Protein AF-A0A2V9JME2-F1 (afdb_monomer_lite)

Radius of gyration: 39.89 Å; chains: 1; bounding box: 115×56×78 Å

Structure (mmCIF, N/CA/C/O backbone):
data_AF-A0A2V9JME2-F1
#
_entry.id   AF-A0A2V9JME2-F1
#
loop_
_atom_site.group_PDB
_atom_site.id
_atom_site.type_symbol
_atom_site.label_atom_id
_atom_site.label_alt_id
_atom_site.label_comp_id
_atom_site.label_asym_id
_atom_site.label_entity_id
_atom_site.label_seq_id
_atom_site.pdbx_PDB_ins_code
_atom_site.Cartn_x
_atom_site.Cartn_y
_atom_site.Cartn_z
_atom_sit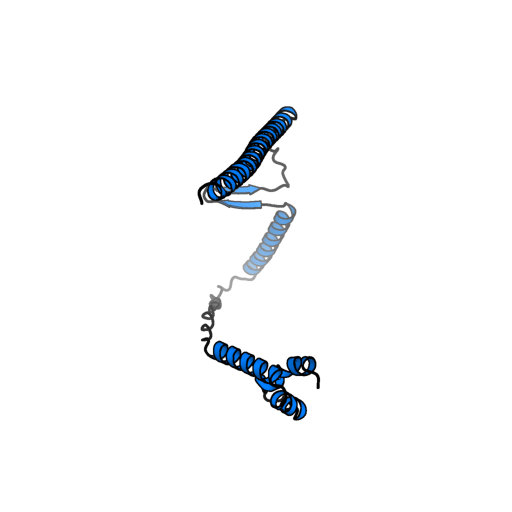e.occupancy
_atom_site.B_iso_or_equiv
_atom_site.auth_seq_id
_atom_site.auth_comp_id
_atom_site.auth_asym_id
_atom_site.auth_atom_id
_atom_site.pdbx_PDB_model_num
ATOM 1 N N . MET A 1 1 ? -13.280 4.170 38.010 1.00 71.06 1 MET A N 1
ATOM 2 C CA . MET A 1 1 ? -12.659 4.242 36.671 1.00 71.06 1 MET A CA 1
ATOM 3 C C . MET A 1 1 ? -13.699 4.728 35.685 1.00 71.06 1 MET A C 1
ATOM 5 O O . MET A 1 1 ? -14.874 4.410 35.868 1.00 71.06 1 MET A O 1
ATOM 9 N N . ARG A 1 2 ? -13.287 5.538 34.710 1.00 85.00 2 ARG A N 1
ATOM 10 C CA . ARG A 1 2 ? -14.158 5.993 33.615 1.00 85.00 2 ARG A CA 1
ATOM 11 C C . ARG A 1 2 ? -14.180 4.938 32.505 1.00 85.00 2 ARG A C 1
ATOM 13 O O . ARG A 1 2 ? -13.218 4.189 32.383 1.00 85.00 2 ARG A O 1
ATOM 20 N N . CYS A 1 3 ? -15.250 4.883 31.711 1.00 87.38 3 CYS A N 1
ATOM 21 C CA . CYS A 1 3 ? -15.369 3.908 30.619 1.00 87.38 3 CYS A CA 1
ATOM 22 C C . CYS A 1 3 ? -14.215 4.033 29.607 1.00 87.38 3 CYS A C 1
ATOM 24 O O . CYS A 1 3 ? -13.656 3.017 29.207 1.00 87.38 3 CYS A O 1
ATOM 26 N N . ASP A 1 4 ? -13.791 5.259 29.289 1.00 87.00 4 ASP A N 1
ATOM 27 C CA . ASP A 1 4 ? -12.706 5.519 28.329 1.00 87.00 4 ASP A CA 1
ATOM 28 C C . ASP A 1 4 ? -11.371 4.887 28.776 1.00 87.00 4 ASP A C 1
ATOM 30 O O . ASP A 1 4 ? -10.685 4.224 28.005 1.00 87.00 4 ASP A O 1
ATOM 34 N N . GLU A 1 5 ? -11.041 4.999 30.068 1.00 86.62 5 GLU A N 1
ATOM 35 C CA . GLU A 1 5 ? -9.818 4.423 30.658 1.00 86.62 5 GLU A CA 1
ATOM 36 C C . GLU A 1 5 ? -9.839 2.887 30.677 1.00 86.62 5 GLU A C 1
ATOM 38 O O . GLU A 1 5 ? -8.797 2.234 30.723 1.00 86.62 5 GLU A O 1
ATOM 43 N N . ILE A 1 6 ? -11.033 2.296 30.701 1.00 86.94 6 ILE A N 1
ATOM 44 C CA . ILE A 1 6 ? -11.232 0.845 30.728 1.00 86.94 6 ILE A CA 1
ATOM 45 C C . ILE A 1 6 ? -11.071 0.262 29.323 1.00 86.94 6 ILE A C 1
ATOM 47 O O . ILE A 1 6 ? -10.446 -0.790 29.175 1.00 86.94 6 ILE A O 1
ATOM 51 N N . GLN A 1 7 ? -11.583 0.955 28.302 1.00 85.38 7 GLN A N 1
ATOM 52 C CA . GLN A 1 7 ? -11.483 0.538 26.902 1.00 85.38 7 GLN A CA 1
ATOM 53 C C . GLN A 1 7 ? -10.025 0.411 26.444 1.00 85.38 7 GLN A C 1
ATOM 55 O O . GLN A 1 7 ? -9.664 -0.585 25.817 1.00 85.38 7 GLN A O 1
ATOM 60 N N . GLU A 1 8 ? -9.158 1.348 26.843 1.00 86.31 8 GLU A N 1
ATOM 61 C CA . GLU A 1 8 ? -7.714 1.287 26.559 1.00 86.31 8 GLU A CA 1
ATOM 62 C C . GLU A 1 8 ? -7.039 0.040 27.161 1.00 86.31 8 GLU A C 1
ATOM 64 O O . GLU A 1 8 ? -6.022 -0.438 26.656 1.00 86.31 8 GLU A O 1
ATOM 69 N N . ARG A 1 9 ? -7.625 -0.530 28.220 1.00 87.25 9 ARG A N 1
ATOM 70 C CA . ARG A 1 9 ? -7.081 -1.669 28.972 1.00 87.25 9 ARG A CA 1
ATOM 71 C C . ARG A 1 9 ? -7.757 -3.004 28.659 1.00 87.25 9 ARG A C 1
ATOM 73 O O . ARG A 1 9 ? -7.397 -4.021 29.254 1.00 87.25 9 ARG A O 1
ATOM 80 N N . PHE A 1 10 ? -8.681 -3.065 27.696 1.00 89.38 10 PHE A N 1
ATOM 81 C CA . PHE A 1 10 ? -9.298 -4.332 27.270 1.00 89.38 10 PHE A CA 1
ATOM 82 C C . PHE A 1 10 ? -8.291 -5.351 26.736 1.00 89.38 10 PHE A C 1
ATOM 84 O O . PHE A 1 10 ? -8.510 -6.555 26.873 1.00 89.38 10 PHE A O 1
ATOM 91 N N . VAL A 1 11 ? -7.161 -4.894 26.193 1.00 87.00 11 VAL A N 1
ATOM 92 C CA . VAL A 1 11 ? -6.074 -5.763 25.723 1.00 87.00 11 VAL A CA 1
ATOM 93 C C . VAL A 1 11 ? -5.554 -6.668 26.848 1.00 87.00 11 VAL A C 1
ATOM 95 O O . VAL A 1 11 ? -5.325 -7.853 26.604 1.00 87.00 11 VAL A O 1
ATOM 98 N N . GLU A 1 12 ? -5.469 -6.163 28.087 1.00 86.56 12 GLU A N 1
ATOM 99 C CA . GLU A 1 12 ? -5.039 -6.943 29.260 1.00 86.56 12 GLU A CA 1
ATOM 100 C C . GLU A 1 12 ? -6.009 -8.096 29.567 1.00 86.56 12 GLU A C 1
ATOM 102 O O . GLU A 1 12 ? -5.585 -9.204 29.896 1.00 86.56 12 GLU A O 1
ATOM 107 N N . LEU A 1 13 ? -7.318 -7.851 29.427 1.00 84.56 13 LEU A N 1
ATOM 108 C CA . LEU A 1 13 ? -8.362 -8.863 29.623 1.00 84.56 13 LEU A CA 1
ATOM 109 C C . LEU A 1 13 ? -8.459 -9.849 28.454 1.00 84.56 13 LEU A C 1
ATOM 111 O O . LEU A 1 13 ? -8.848 -10.999 28.659 1.00 84.56 13 LEU A O 1
ATOM 115 N N . LEU A 1 14 ? -8.149 -9.408 27.233 1.00 86.38 14 LEU A N 1
ATOM 116 C CA . LEU A 1 14 ? -8.230 -10.237 26.035 1.00 86.38 14 LEU A CA 1
ATOM 117 C C . LEU A 1 14 ? -7.022 -11.167 25.927 1.00 86.38 14 LEU A C 1
ATOM 119 O O . LEU A 1 14 ? -7.199 -12.380 25.837 1.00 86.38 14 LEU A O 1
ATOM 123 N N . TYR A 1 15 ? -5.801 -10.642 25.912 1.00 82.06 15 TYR A N 1
ATOM 124 C CA . TYR A 1 15 ? -4.635 -11.418 25.482 1.00 82.06 15 TYR A CA 1
ATOM 125 C C . TYR A 1 15 ? -3.905 -12.153 26.604 1.00 82.06 15 TYR A C 1
ATOM 127 O O . TYR A 1 15 ? -3.203 -13.108 26.287 1.00 82.06 15 TYR A O 1
ATOM 135 N N . ASN A 1 16 ? -4.120 -11.771 27.873 1.00 69.94 16 ASN A N 1
ATOM 136 C CA . ASN A 1 16 ? -3.518 -12.371 29.074 1.00 69.94 16 ASN A CA 1
ATOM 137 C C . ASN A 1 16 ? -2.107 -12.932 28.816 1.00 69.94 16 ASN A C 1
ATOM 139 O O . ASN A 1 16 ? -1.853 -14.134 28.954 1.00 69.94 16 ASN A O 1
ATOM 143 N N . GLU A 1 17 ? -1.228 -12.059 28.322 1.00 60.28 17 GLU A N 1
ATOM 144 C CA . GLU A 1 17 ? 0.099 -12.441 27.857 1.00 60.28 17 GLU A CA 1
ATOM 145 C C . GLU A 1 17 ? 0.892 -13.088 28.994 1.00 60.28 17 GLU A C 1
ATOM 147 O O . GLU A 1 17 ? 0.921 -12.605 30.129 1.00 60.28 17 GLU A O 1
ATOM 152 N N . THR A 1 18 ? 1.548 -14.210 28.696 1.00 53.47 18 THR A N 1
ATOM 153 C CA . THR A 1 18 ? 2.357 -14.922 29.686 1.00 53.47 18 THR A CA 1
ATOM 154 C C . THR A 1 18 ? 3.573 -14.066 30.044 1.00 53.47 18 THR A C 1
ATOM 156 O O . THR A 1 18 ? 4.505 -13.959 29.254 1.00 53.47 18 THR A O 1
ATOM 159 N N . GLY A 1 19 ? 3.558 -13.446 31.227 1.00 58.28 19 GLY A N 1
ATOM 160 C CA . GLY A 1 19 ? 4.616 -12.538 31.695 1.00 58.28 19 GLY A CA 1
ATOM 161 C C . GLY A 1 19 ? 4.135 -11.129 32.057 1.00 58.28 19 GLY A C 1
ATOM 162 O O . GLY A 1 19 ? 4.885 -10.384 32.684 1.00 58.28 19 GLY A O 1
ATOM 163 N N . THR A 1 20 ? 2.885 -10.789 31.741 1.00 63.09 20 THR A N 1
ATOM 164 C CA . THR A 1 20 ? 2.255 -9.519 32.124 1.00 63.09 20 THR A CA 1
ATOM 165 C C . THR A 1 20 ? 1.406 -9.736 33.384 1.00 63.09 20 THR A C 1
ATOM 167 O O . THR A 1 20 ? 0.785 -10.796 33.522 1.00 63.09 20 THR A O 1
ATOM 170 N N . PRO A 1 21 ? 1.381 -8.797 34.352 1.00 66.56 21 PRO A N 1
ATOM 171 C CA . PRO A 1 21 ? 0.503 -8.927 35.509 1.00 66.56 21 PRO A CA 1
ATOM 172 C C . PRO A 1 21 ? -0.960 -9.069 35.055 1.00 66.56 21 PRO A C 1
ATOM 174 O O . PRO A 1 21 ? -1.381 -8.373 34.129 1.00 66.56 21 PRO A O 1
ATOM 177 N N . PRO A 1 22 ? -1.741 -9.965 35.689 1.00 69.31 22 PRO A N 1
ATOM 178 C CA . PRO A 1 22 ? -3.131 -10.180 35.315 1.00 69.31 22 PRO A CA 1
ATOM 179 C C . PRO A 1 22 ? -3.935 -8.889 35.477 1.00 69.31 22 PRO A C 1
ATOM 181 O O . PRO A 1 22 ? -3.646 -8.078 36.362 1.00 69.31 22 PRO A O 1
ATOM 184 N N . ALA A 1 23 ? -4.985 -8.744 34.664 1.00 78.69 23 ALA A N 1
ATOM 185 C CA . ALA A 1 23 ? -5.896 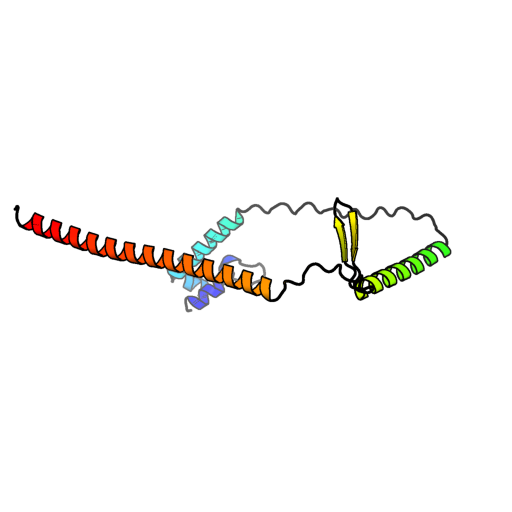-7.605 34.708 1.00 78.69 23 ALA A CA 1
ATOM 186 C C . ALA A 1 23 ? -6.283 -7.233 36.151 1.00 78.69 23 ALA A C 1
ATOM 188 O O . ALA A 1 23 ? -6.682 -8.095 36.959 1.00 78.69 23 ALA A O 1
ATOM 189 N N . SER A 1 24 ? -6.170 -5.938 36.470 1.00 82.31 24 SER A N 1
ATOM 190 C CA . SER A 1 24 ? -6.410 -5.430 37.822 1.00 82.31 24 SER A CA 1
ATOM 191 C C . SER A 1 24 ? -7.811 -5.809 38.316 1.00 82.31 24 SER A C 1
ATOM 193 O O . SER A 1 24 ? -8.763 -5.946 37.543 1.00 82.31 24 SER A O 1
ATOM 195 N N . ALA A 1 25 ? -7.953 -6.015 39.628 1.00 84.50 25 ALA A N 1
ATOM 196 C CA . ALA A 1 25 ? -9.250 -6.349 40.221 1.00 84.50 25 ALA A CA 1
ATOM 197 C C . ALA A 1 25 ? -10.292 -5.240 39.982 1.00 84.50 25 ALA A C 1
ATOM 199 O O . ALA A 1 25 ? -11.466 -5.533 39.776 1.00 84.50 25 ALA A O 1
ATOM 200 N N . GLU A 1 26 ? -9.847 -3.983 39.937 1.00 85.88 26 GLU A N 1
ATOM 201 C CA . GLU A 1 26 ? -10.678 -2.812 39.641 1.00 85.88 26 GLU A CA 1
ATOM 202 C C . GLU A 1 26 ? -11.241 -2.831 38.213 1.00 85.88 26 GLU A C 1
ATOM 204 O O . GLU A 1 26 ? -12.420 -2.540 38.014 1.00 85.88 26 GLU A O 1
ATOM 209 N N . LEU A 1 27 ? -10.426 -3.232 37.230 1.00 87.25 27 LEU A N 1
ATOM 210 C CA . LEU A 1 27 ? -10.836 -3.373 35.831 1.00 87.25 27 LEU A CA 1
ATOM 211 C C . LEU A 1 27 ? -11.928 -4.444 35.689 1.00 87.25 27 LEU A C 1
ATOM 213 O O . LEU A 1 27 ? -12.960 -4.203 35.062 1.00 87.25 27 LEU A O 1
ATOM 217 N N . ARG A 1 28 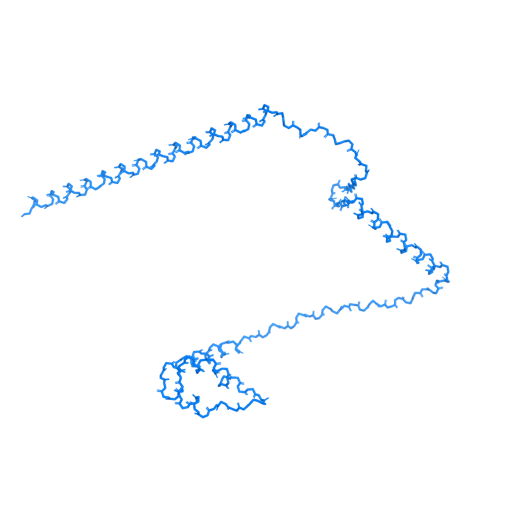? -11.745 -5.599 36.342 1.00 87.38 28 ARG A N 1
ATOM 218 C CA . ARG A 1 28 ? -12.759 -6.668 36.385 1.00 87.38 28 ARG A CA 1
ATOM 219 C C . ARG A 1 28 ? -14.052 -6.206 37.055 1.00 87.38 28 ARG A C 1
ATOM 221 O O . ARG A 1 28 ? -15.118 -6.351 36.469 1.00 87.38 28 ARG A O 1
ATOM 228 N N . ALA A 1 29 ? -13.954 -5.556 38.215 1.00 89.00 29 ALA A N 1
ATOM 229 C CA . ALA A 1 29 ? -15.118 -5.035 38.927 1.00 89.00 29 ALA A CA 1
ATOM 230 C C . ALA A 1 29 ? -15.914 -4.004 38.100 1.00 89.00 29 ALA A C 1
ATOM 232 O O . ALA A 1 29 ? -17.144 -3.952 38.179 1.00 89.00 29 ALA A O 1
ATOM 233 N N . HIS A 1 30 ? -15.238 -3.190 37.281 1.00 91.00 30 HIS A N 1
ATOM 234 C CA . HIS A 1 30 ? -15.916 -2.248 36.394 1.00 91.00 30 HIS A CA 1
ATOM 235 C C . HIS A 1 30 ? -16.664 -2.954 35.257 1.00 91.00 30 HIS A C 1
ATOM 237 O O . HIS A 1 30 ? -17.835 -2.668 35.036 1.00 91.00 30 HIS A O 1
ATOM 243 N N . VAL A 1 31 ? -16.031 -3.900 34.560 1.00 91.56 31 VAL A N 1
ATOM 244 C CA . VAL A 1 31 ? -16.692 -4.682 33.496 1.00 91.56 31 VAL A CA 1
ATOM 245 C C . VAL A 1 31 ? -17.876 -5.490 34.049 1.00 91.56 31 VAL A C 1
ATOM 247 O O . VAL A 1 31 ? -18.919 -5.611 33.402 1.00 91.56 31 VAL A O 1
ATOM 250 N N . ASP A 1 32 ? -17.761 -5.984 35.281 1.00 90.25 32 ASP A N 1
ATOM 251 C CA . ASP A 1 32 ? -18.837 -6.710 35.953 1.00 90.25 32 ASP A CA 1
ATOM 252 C C . ASP A 1 32 ? -20.003 -5.798 36.365 1.00 90.25 32 ASP A C 1
ATOM 254 O O . ASP A 1 32 ? -21.140 -6.263 36.425 1.00 90.25 32 ASP A O 1
ATOM 258 N N . SER A 1 33 ? -19.774 -4.500 36.586 1.00 92.19 33 SER A N 1
ATOM 259 C CA . SER A 1 33 ? -20.819 -3.533 36.970 1.00 92.19 33 SER A CA 1
ATOM 260 C C . SER A 1 33 ? -21.370 -2.692 35.810 1.00 92.19 33 SER A C 1
ATOM 262 O O . SER A 1 33 ? -22.517 -2.251 35.880 1.00 92.19 33 SER A O 1
ATOM 264 N N . CYS A 1 34 ? -20.610 -2.497 34.729 1.00 94.38 34 CYS A N 1
ATOM 265 C CA . CYS A 1 34 ? -20.983 -1.662 33.588 1.00 94.38 34 CYS A CA 1
ATOM 266 C C . CYS A 1 34 ? -21.468 -2.512 32.394 1.00 94.38 34 CYS A C 1
ATOM 268 O O . CYS A 1 34 ? -20.665 -3.212 31.770 1.00 94.38 34 CYS A O 1
ATOM 270 N N . PRO A 1 35 ? -22.759 -2.443 32.010 1.00 92.69 35 PRO A N 1
ATOM 271 C CA . PRO A 1 35 ? -23.289 -3.247 30.907 1.00 92.69 35 PRO A CA 1
ATOM 272 C C . PRO A 1 35 ? -22.717 -2.850 29.538 1.00 92.69 35 PRO A C 1
ATOM 274 O O . PRO A 1 35 ? -22.567 -3.719 28.685 1.00 92.69 35 PRO A O 1
ATOM 277 N N . ALA A 1 36 ? -22.365 -1.574 29.335 1.00 91.94 36 ALA A N 1
ATOM 278 C CA . ALA A 1 36 ? -21.778 -1.095 28.082 1.00 91.94 36 ALA A CA 1
ATOM 279 C C . ALA A 1 36 ? -20.381 -1.693 27.851 1.00 91.94 36 ALA A C 1
ATOM 281 O O . ALA A 1 36 ? -20.156 -2.359 26.845 1.00 91.94 36 ALA A O 1
ATOM 282 N N . CYS A 1 37 ? -19.481 -1.571 28.834 1.00 93.12 37 CYS A N 1
ATOM 283 C CA . CYS A 1 37 ? -18.137 -2.148 28.743 1.00 93.12 37 CYS A CA 1
ATOM 284 C C . CYS A 1 37 ? -18.164 -3.680 28.634 1.00 93.12 37 CYS A C 1
ATOM 286 O O . CYS A 1 37 ? -17.303 -4.271 27.989 1.00 93.12 37 CYS A O 1
ATOM 288 N N . ARG A 1 38 ? -19.160 -4.339 29.242 1.00 93.12 38 ARG A N 1
ATOM 289 C CA . ARG A 1 38 ? -19.353 -5.786 29.088 1.00 93.12 38 ARG A CA 1
ATOM 290 C C . ARG A 1 38 ? -19.743 -6.167 27.661 1.00 93.12 38 ARG A C 1
ATOM 292 O O . ARG A 1 38 ? -19.217 -7.148 27.145 1.00 93.12 38 ARG A O 1
ATOM 299 N N . ALA A 1 39 ? -20.654 -5.414 27.045 1.00 94.19 39 ALA A N 1
ATOM 300 C CA . ALA A 1 39 ? -21.083 -5.653 25.670 1.00 94.19 39 ALA A CA 1
ATOM 301 C C . ALA A 1 39 ? -19.919 -5.477 24.683 1.00 94.19 39 ALA A C 1
ATOM 303 O O . ALA A 1 39 ? -19.684 -6.359 23.861 1.00 94.19 39 ALA A O 1
ATOM 304 N N . GLU A 1 40 ? -19.142 -4.403 24.830 1.00 93.81 40 GLU A N 1
ATOM 305 C CA . GLU A 1 40 ? -17.957 -4.147 24.001 1.00 93.81 40 GLU A CA 1
ATOM 306 C C . GLU A 1 40 ? -16.899 -5.249 24.142 1.00 93.81 40 GLU A C 1
ATOM 308 O O . GLU A 1 40 ? -16.354 -5.733 23.150 1.00 93.81 40 GLU A O 1
ATOM 313 N N . LEU A 1 41 ? -16.620 -5.699 25.370 1.00 92.50 41 LEU A N 1
ATOM 314 C CA . LEU A 1 41 ? -15.653 -6.773 25.595 1.00 92.50 41 LEU A CA 1
ATOM 315 C C . LEU A 1 41 ? -16.091 -8.087 24.931 1.00 92.50 41 LEU A C 1
ATOM 317 O O . LEU A 1 41 ? -15.254 -8.831 24.415 1.00 92.50 41 LEU A O 1
ATOM 321 N N . GLU A 1 42 ? -17.390 -8.380 24.939 1.00 93.25 42 GLU A N 1
ATOM 322 C CA . GLU A 1 42 ? -17.933 -9.581 24.309 1.00 93.25 42 GLU A CA 1
ATOM 323 C C . GLU A 1 42 ? -17.906 -9.495 22.776 1.00 93.25 42 GLU A C 1
ATOM 325 O O . GLU A 1 42 ? -17.574 -10.475 22.107 1.00 93.25 42 GLU A O 1
ATOM 330 N N . GLU A 1 43 ? -18.140 -8.309 22.211 1.00 94.50 43 GLU A N 1
ATOM 331 C CA . GLU A 1 43 ? -17.953 -8.049 20.782 1.00 94.50 43 GLU A CA 1
ATOM 332 C C . GLU A 1 43 ? -16.497 -8.297 20.357 1.00 94.50 43 GLU A C 1
ATOM 334 O O . GLU A 1 43 ? -16.239 -9.033 19.400 1.00 94.50 43 GLU A O 1
ATOM 339 N N . LEU A 1 44 ? -15.527 -7.787 21.122 1.00 93.81 44 LEU A N 1
ATOM 340 C CA . LEU A 1 44 ? -14.103 -8.016 20.859 1.00 93.81 44 LEU A CA 1
ATOM 341 C C . LEU A 1 44 ? -13.719 -9.502 20.956 1.00 93.81 44 LEU A C 1
ATOM 343 O O . LEU A 1 44 ? -12.930 -9.997 20.144 1.00 93.81 44 LEU A O 1
ATOM 347 N N . ARG A 1 45 ? -14.288 -10.242 21.916 1.00 92.06 45 ARG A N 1
ATOM 348 C CA . ARG A 1 45 ? -14.096 -11.700 22.027 1.00 92.06 45 ARG A CA 1
ATOM 349 C C . ARG A 1 45 ? -14.666 -12.444 20.824 1.00 92.06 45 ARG A C 1
ATOM 351 O O . ARG A 1 45 ? -14.007 -13.355 20.321 1.00 92.06 45 ARG A O 1
ATOM 358 N N . SER A 1 46 ? -15.837 -12.036 20.342 1.00 93.06 46 SER A N 1
ATOM 359 C CA . SER A 1 46 ? -16.465 -12.594 19.141 1.00 93.06 46 SER A CA 1
ATOM 360 C C . SER A 1 46 ? -15.591 -12.386 17.900 1.00 93.06 46 SER A C 1
ATOM 362 O O . SER A 1 46 ? -15.269 -13.350 17.201 1.00 93.06 46 SER A O 1
ATOM 364 N N . VAL A 1 47 ? -15.103 -11.158 17.678 1.00 93.50 47 VAL A N 1
ATOM 365 C CA . VAL A 1 47 ? -14.193 -10.833 16.564 1.00 93.50 47 VAL A CA 1
ATOM 366 C C . VAL A 1 47 ? -12.915 -11.666 16.633 1.00 93.50 47 VAL A C 1
ATOM 368 O O . VAL A 1 47 ? -12.488 -12.236 15.628 1.00 93.50 47 VAL A O 1
ATOM 371 N N . ARG A 1 48 ? -12.318 -11.806 17.822 1.00 90.81 48 ARG A N 1
ATOM 372 C CA . ARG A 1 48 ? -11.139 -12.658 18.007 1.00 90.81 48 ARG A CA 1
ATOM 373 C C . ARG A 1 48 ? -11.432 -14.124 17.694 1.00 90.81 48 ARG A C 1
ATOM 375 O O . ARG A 1 48 ? -10.605 -14.776 17.063 1.00 90.81 48 ARG A O 1
ATOM 382 N N . GLY A 1 49 ? -12.578 -14.645 18.127 1.00 89.00 49 GLY A N 1
ATOM 383 C CA . GLY A 1 49 ? -13.006 -16.006 17.803 1.00 89.00 49 GLY A CA 1
ATOM 384 C C . GLY A 1 49 ? -13.151 -16.218 16.294 1.00 89.00 49 GLY A C 1
ATOM 385 O O . GLY A 1 49 ? -12.676 -17.223 15.767 1.00 89.00 49 GLY A O 1
ATOM 386 N N . ALA A 1 50 ? -13.724 -15.240 15.589 1.00 89.81 50 ALA A N 1
ATOM 387 C CA . ALA A 1 50 ? -13.833 -15.264 14.134 1.00 89.81 50 ALA A CA 1
ATOM 388 C C . ALA A 1 50 ? -12.457 -15.243 13.447 1.00 89.81 50 ALA A C 1
ATOM 390 O O . ALA A 1 50 ? -12.235 -16.022 12.523 1.00 89.81 50 ALA A O 1
ATOM 391 N N . LEU A 1 51 ? -11.521 -14.412 13.921 1.00 89.00 51 LEU A N 1
ATOM 392 C CA . LEU A 1 51 ? -10.149 -14.355 13.401 1.00 89.00 51 LEU A CA 1
ATOM 393 C C . LEU A 1 51 ? -9.359 -15.637 13.685 1.00 89.00 51 LEU A C 1
ATOM 395 O O . LEU A 1 51 ? -8.600 -16.084 12.834 1.00 89.00 51 LEU A O 1
ATOM 399 N N . ALA A 1 52 ? -9.560 -16.272 14.841 1.00 87.00 52 ALA A N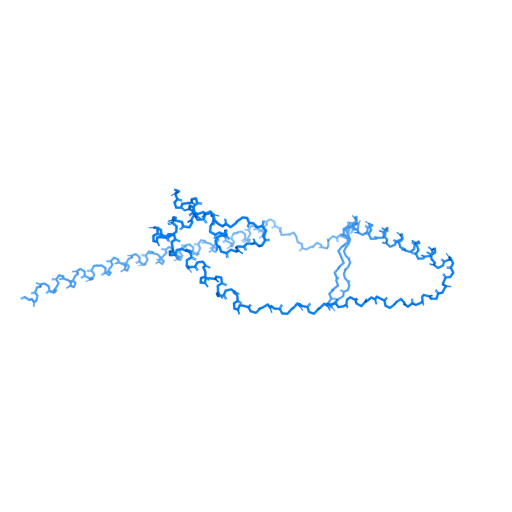 1
ATOM 400 C CA . ALA A 1 52 ? -8.897 -17.533 15.179 1.00 87.00 52 ALA A CA 1
ATOM 401 C C . ALA A 1 52 ? -9.318 -18.701 14.267 1.00 87.00 52 ALA A C 1
ATOM 403 O O . ALA A 1 52 ? -8.596 -19.689 14.161 1.00 87.00 52 ALA A O 1
ATOM 404 N N . ALA A 1 53 ? -10.476 -18.602 13.605 1.00 88.31 53 ALA A N 1
ATOM 405 C CA . ALA A 1 53 ? -10.929 -19.586 12.625 1.00 88.31 53 ALA A CA 1
ATOM 406 C C . ALA A 1 53 ? -10.264 -19.419 11.247 1.00 88.31 53 ALA A C 1
ATOM 408 O O . ALA A 1 53 ? -10.423 -20.283 10.378 1.00 88.31 53 ALA A O 1
ATOM 409 N N . TRP A 1 54 ? -9.547 -18.317 11.017 1.00 88.00 54 TRP A N 1
ATOM 410 C CA . TRP A 1 54 ? -8.856 -18.093 9.757 1.00 88.00 54 TRP A CA 1
ATOM 411 C C . TRP A 1 54 ? -7.653 -19.024 9.683 1.00 88.00 54 TRP A C 1
ATOM 413 O O . TRP A 1 54 ? -6.849 -19.116 10.606 1.00 88.00 54 TRP A O 1
ATOM 423 N N . LYS A 1 55 ? -7.552 -19.757 8.575 1.00 80.44 55 LYS A N 1
ATOM 424 C CA . LYS A 1 55 ? -6.388 -20.597 8.314 1.00 80.44 55 LYS A CA 1
ATOM 425 C C . LYS A 1 55 ? -5.233 -19.700 7.901 1.00 80.44 55 LYS A C 1
ATOM 427 O O . LYS A 1 55 ? -5.401 -18.884 6.997 1.00 80.44 55 LYS A O 1
ATOM 432 N N . ASP A 1 56 ? -4.076 -19.905 8.517 1.00 81.44 56 ASP A N 1
ATOM 433 C CA . ASP A 1 56 ? -2.838 -19.326 8.018 1.00 81.44 56 ASP A CA 1
ATOM 434 C C . ASP A 1 56 ? -2.607 -19.810 6.583 1.00 81.44 56 ASP A C 1
ATOM 436 O O . ASP A 1 56 ? -2.677 -21.012 6.295 1.00 81.44 56 ASP A O 1
ATOM 440 N N . GLU A 1 57 ? -2.337 -18.871 5.676 1.00 75.94 57 GLU A N 1
ATOM 441 C CA . GLU A 1 57 ? -1.837 -19.223 4.352 1.00 75.94 57 GLU A CA 1
ATOM 442 C C . GLU A 1 57 ? -0.506 -19.959 4.559 1.00 75.94 57 GLU A C 1
ATOM 444 O O . GLU A 1 57 ? 0.367 -19.445 5.275 1.00 75.94 57 GLU A O 1
ATOM 449 N N . PRO A 1 58 ? -0.322 -21.166 3.989 1.00 74.50 58 PRO A N 1
ATOM 450 C CA . PRO A 1 58 ? 0.954 -21.852 4.073 1.00 74.50 58 PRO A CA 1
ATOM 451 C C . PRO A 1 58 ? 2.060 -20.890 3.630 1.00 74.50 58 PRO A C 1
ATOM 453 O O . PRO A 1 58 ? 1.889 -20.198 2.622 1.00 74.50 58 PRO A O 1
ATOM 456 N N . PRO A 1 59 ? 3.195 -20.828 4.354 1.00 72.94 59 PRO A N 1
ATOM 457 C CA . PRO A 1 59 ? 4.277 -19.937 3.976 1.00 72.94 59 PRO A CA 1
ATOM 458 C C . PRO A 1 59 ? 4.596 -20.193 2.508 1.00 72.94 59 PRO A C 1
ATOM 460 O O . PRO A 1 59 ? 4.823 -21.348 2.124 1.00 72.94 59 PRO A O 1
ATOM 463 N N . LEU A 1 60 ? 4.557 -19.128 1.692 1.00 69.75 60 LEU A N 1
ATOM 464 C CA . LEU A 1 60 ? 4.943 -19.181 0.284 1.00 69.75 60 LEU A CA 1
ATOM 465 C C . LEU A 1 60 ? 6.210 -20.019 0.220 1.00 69.75 60 LEU A C 1
ATOM 467 O O . LEU A 1 60 ? 7.187 -19.675 0.895 1.00 69.75 60 LEU A O 1
ATOM 471 N N . ARG A 1 61 ? 6.140 -21.158 -0.493 1.00 67.00 61 ARG A N 1
ATOM 472 C CA . ARG A 1 61 ? 7.239 -22.127 -0.590 1.00 67.00 61 ARG A CA 1
ATOM 473 C C . ARG A 1 61 ? 8.514 -21.325 -0.691 1.00 67.00 61 ARG A C 1
ATOM 475 O O . ARG A 1 61 ? 8.616 -20.507 -1.609 1.00 67.00 61 ARG A O 1
ATOM 482 N N . SER A 1 62 ? 9.422 -21.512 0.270 1.00 62.41 62 SER A N 1
ATOM 483 C CA . SER A 1 62 ? 10.705 -20.836 0.230 1.00 62.41 62 SER A CA 1
ATOM 484 C C . SER A 1 62 ? 11.228 -21.060 -1.176 1.00 62.41 62 SER A C 1
ATOM 486 O O . SER A 1 62 ? 11.404 -22.201 -1.615 1.00 62.41 62 SER A O 1
ATOM 488 N N . VAL A 1 63 ? 11.338 -19.976 -1.946 1.00 62.81 63 VAL A N 1
ATOM 489 C CA . VAL A 1 63 ? 12.034 -20.033 -3.217 1.00 62.81 63 VAL A CA 1
ATOM 490 C C . VAL A 1 63 ? 13.431 -20.363 -2.760 1.00 62.81 63 VAL A C 1
ATOM 492 O O . VAL A 1 63 ? 14.146 -19.489 -2.269 1.00 62.81 63 VAL A O 1
ATOM 495 N N . ALA A 1 64 ? 13.750 -21.658 -2.754 1.00 61.66 64 ALA A N 1
ATOM 496 C CA . ALA A 1 64 ? 15.061 -22.152 -2.443 1.00 61.66 64 ALA A CA 1
ATOM 497 C C . ALA A 1 64 ? 15.922 -21.429 -3.456 1.00 61.66 64 ALA A C 1
ATOM 499 O O . ALA A 1 64 ? 15.911 -21.755 -4.643 1.00 61.66 64 ALA A O 1
ATOM 500 N N . ARG A 1 65 ? 16.561 -20.344 -3.008 1.00 59.03 65 ARG A N 1
ATOM 501 C CA . ARG A 1 65 ? 17.529 -19.626 -3.804 1.00 59.03 65 ARG A CA 1
ATOM 502 C C . ARG A 1 65 ? 18.537 -20.705 -4.080 1.00 59.03 65 ARG A C 1
ATOM 504 O O . ARG A 1 65 ? 19.220 -21.125 -3.147 1.00 59.03 65 ARG A O 1
ATOM 511 N N . ALA A 1 66 ? 18.506 -21.242 -5.298 1.00 58.44 66 ALA A N 1
ATOM 512 C CA . ALA A 1 66 ? 19.436 -22.257 -5.719 1.00 58.44 66 ALA A CA 1
ATOM 513 C C . ALA A 1 66 ? 20.790 -21.654 -5.389 1.00 58.44 66 ALA A C 1
ATOM 515 O O . ALA A 1 66 ? 21.202 -20.665 -6.001 1.00 58.44 66 ALA A O 1
ATOM 516 N N . ARG A 1 67 ? 21.407 -22.151 -4.312 1.00 59.97 67 ARG A N 1
ATOM 517 C CA . ARG A 1 67 ? 22.762 -21.773 -3.960 1.00 59.97 67 ARG A CA 1
ATOM 518 C C . ARG A 1 67 ? 23.503 -22.080 -5.249 1.00 59.97 67 ARG A C 1
ATOM 520 O O . ARG A 1 67 ? 23.343 -23.214 -5.718 1.00 59.97 67 ARG A O 1
ATOM 527 N N . PRO A 1 68 ? 24.150 -21.097 -5.905 1.00 55.41 68 PRO A N 1
ATOM 528 C CA . PRO A 1 68 ? 24.833 -21.378 -7.148 1.00 55.41 68 PRO A CA 1
ATOM 529 C C . PRO A 1 68 ? 25.712 -22.568 -6.821 1.00 55.41 68 PRO A C 1
ATOM 531 O O . PRO A 1 68 ? 26.533 -22.478 -5.910 1.00 55.41 68 PRO A O 1
ATOM 534 N N . ARG A 1 69 ? 25.435 -23.720 -7.447 1.00 54.09 69 ARG A N 1
ATOM 535 C CA . ARG A 1 69 ? 26.336 -24.859 -7.367 1.00 54.09 69 ARG A CA 1
ATOM 536 C C . ARG A 1 69 ? 27.650 -24.237 -7.776 1.00 54.09 69 ARG A C 1
ATOM 538 O O . ARG A 1 69 ? 27.721 -23.722 -8.896 1.00 54.09 69 ARG A O 1
ATOM 545 N N . GLU A 1 70 ? 28.585 -24.140 -6.836 1.00 56.84 70 GLU A N 1
ATOM 546 C CA . GLU A 1 70 ? 29.923 -23.657 -7.107 1.00 56.84 70 GLU A CA 1
ATOM 547 C C . GLU A 1 70 ? 30.438 -24.615 -8.168 1.00 56.84 70 GLU A C 1
ATOM 549 O O . GLU A 1 70 ? 30.866 -25.736 -7.898 1.00 56.84 70 GLU A O 1
ATOM 554 N N . ARG A 1 71 ? 30.231 -24.225 -9.428 1.00 53.88 71 ARG A N 1
ATOM 555 C CA . ARG A 1 71 ? 30.920 -24.792 -10.560 1.00 53.88 71 ARG A CA 1
ATOM 556 C C . ARG A 1 71 ? 32.345 -24.484 -10.191 1.00 53.88 71 ARG A C 1
ATOM 558 O O . ARG A 1 71 ? 32.716 -23.314 -10.203 1.00 53.88 71 ARG A O 1
ATOM 565 N N . SER A 1 72 ? 33.052 -25.518 -9.746 1.00 55.00 72 SER A N 1
ATOM 566 C CA . SER A 1 72 ? 34.494 -25.542 -9.601 1.00 55.00 72 SER A CA 1
ATOM 567 C C . SER A 1 72 ? 35.048 -24.760 -10.778 1.00 55.00 72 SER A C 1
ATOM 569 O O . SER A 1 72 ? 35.003 -25.233 -11.918 1.00 55.00 72 SER A O 1
ATOM 571 N N . ALA A 1 73 ? 35.415 -23.505 -10.518 1.00 56.16 73 ALA A N 1
ATOM 572 C CA . ALA A 1 73 ? 35.983 -22.666 -11.542 1.00 56.16 73 ALA A CA 1
ATOM 573 C C . ALA A 1 73 ? 37.244 -23.406 -11.991 1.00 56.16 73 ALA A C 1
ATOM 575 O O . ALA A 1 73 ? 37.996 -23.873 -11.124 1.00 56.16 73 ALA A O 1
ATOM 576 N N . PRO A 1 74 ? 37.487 -23.575 -13.302 1.00 53.53 74 PRO A N 1
ATOM 577 C CA . PRO A 1 74 ? 3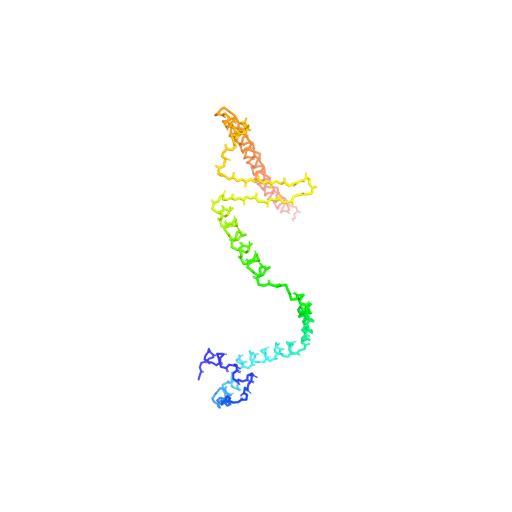8.815 -23.981 -13.721 1.00 53.53 74 PRO A CA 1
ATOM 578 C C . PRO A 1 74 ? 39.775 -22.983 -13.076 1.00 53.53 74 PRO A C 1
ATOM 580 O O . PRO A 1 74 ? 39.462 -21.792 -13.030 1.00 53.53 74 PRO A O 1
ATOM 583 N N . ALA A 1 75 ? 40.885 -23.465 -12.518 1.00 60.25 75 ALA A N 1
ATOM 584 C CA . ALA A 1 75 ? 41.939 -22.627 -11.964 1.00 60.25 75 ALA A CA 1
ATOM 585 C C . ALA A 1 75 ? 42.535 -21.772 -13.095 1.00 60.25 75 ALA A C 1
ATOM 587 O O . ALA A 1 75 ? 43.585 -22.058 -13.662 1.00 60.25 75 ALA A O 1
ATOM 588 N N . SER A 1 76 ? 41.799 -20.740 -13.490 1.00 56.94 76 SER A N 1
ATOM 589 C CA . SER A 1 76 ? 42.172 -19.757 -14.475 1.00 56.94 76 SER A CA 1
ATOM 590 C C . SER A 1 76 ? 43.225 -18.896 -13.804 1.00 56.94 76 SER A C 1
ATOM 592 O O . SER A 1 76 ? 42.932 -18.241 -12.803 1.00 56.94 76 SER A O 1
ATOM 594 N N . GLY A 1 77 ? 44.458 -18.973 -14.305 1.00 65.19 77 GLY A N 1
ATOM 595 C CA . GLY A 1 77 ? 45.629 -18.361 -13.686 1.00 65.19 77 GLY A CA 1
ATOM 596 C C . GLY A 1 77 ? 45.475 -16.862 -13.370 1.00 65.19 77 GLY A C 1
ATOM 597 O O . GLY A 1 77 ? 44.534 -16.204 -13.821 1.00 65.19 77 GLY A O 1
ATOM 598 N N . PRO A 1 78 ? 46.436 -16.273 -12.636 1.00 67.19 78 PRO A N 1
ATOM 599 C CA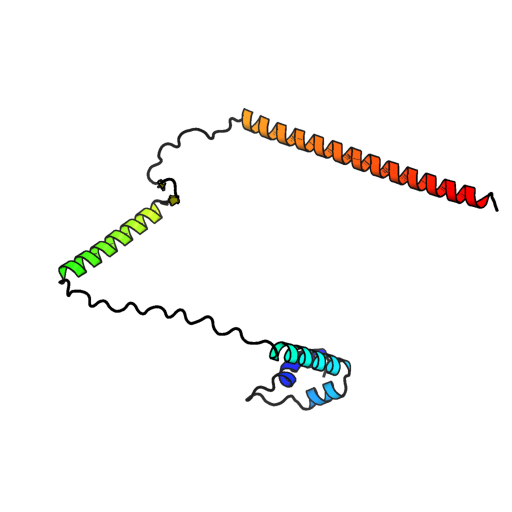 . PRO A 1 78 ? 46.357 -14.903 -12.115 1.00 67.19 78 PRO A CA 1
ATOM 600 C C . PRO A 1 78 ? 46.145 -13.816 -13.185 1.00 67.19 78 PRO A C 1
ATOM 602 O O . PRO A 1 78 ? 45.769 -12.697 -12.847 1.00 67.19 78 PRO A O 1
ATOM 605 N N . TRP A 1 79 ? 46.343 -14.126 -14.469 1.00 71.00 79 TRP A N 1
ATOM 606 C CA . TRP A 1 79 ? 46.062 -13.234 -15.593 1.00 71.00 79 TRP A CA 1
ATOM 607 C C . TRP A 1 79 ? 44.565 -13.116 -15.924 1.00 71.00 79 TRP A C 1
ATOM 609 O O . TRP A 1 79 ? 44.110 -12.016 -16.214 1.00 71.00 79 TRP A O 1
ATOM 619 N N . LEU A 1 80 ? 43.787 -14.198 -15.811 1.00 68.50 80 LEU A N 1
ATOM 620 C CA . LEU A 1 80 ? 42.339 -14.203 -16.062 1.00 68.50 80 LEU A CA 1
ATOM 621 C C . LEU A 1 80 ? 41.589 -13.456 -14.959 1.00 68.50 80 LEU A C 1
ATOM 623 O O . LEU A 1 80 ? 40.684 -12.683 -15.252 1.00 68.50 80 LEU A O 1
ATOM 627 N N . LEU A 1 81 ? 42.023 -13.588 -13.699 1.00 68.75 81 LEU A N 1
ATOM 628 C CA . LEU A 1 81 ? 41.487 -12.771 -12.605 1.00 68.75 81 LEU A CA 1
ATOM 629 C C . LEU A 1 81 ? 41.847 -11.288 -12.758 1.00 68.75 81 LEU A C 1
ATOM 631 O O . LEU A 1 81 ? 41.028 -10.427 -12.444 1.00 68.75 81 LEU A O 1
ATOM 635 N N . ARG A 1 82 ? 43.053 -10.964 -13.241 1.00 69.56 82 ARG A N 1
ATOM 636 C CA . ARG A 1 82 ? 43.429 -9.575 -13.553 1.00 69.56 82 ARG A CA 1
ATOM 637 C C . ARG A 1 82 ? 42.593 -9.036 -14.712 1.00 69.56 82 ARG A C 1
ATOM 639 O O . ARG A 1 82 ? 42.018 -7.965 -14.570 1.00 69.56 82 ARG A O 1
ATOM 646 N N . ALA A 1 83 ? 42.445 -9.794 -15.796 1.00 75.00 83 ALA A N 1
ATOM 647 C CA . ALA A 1 83 ? 41.594 -9.438 -16.928 1.00 75.00 83 ALA A CA 1
ATOM 648 C C . ALA A 1 83 ? 40.128 -9.251 -16.507 1.00 75.00 83 ALA A C 1
ATOM 650 O O . ALA A 1 83 ? 39.500 -8.283 -16.916 1.00 75.00 83 ALA A O 1
ATOM 651 N N . ALA A 1 84 ? 39.608 -10.101 -15.617 1.00 76.75 84 ALA A N 1
ATOM 652 C CA . ALA A 1 84 ? 38.265 -9.959 -15.061 1.00 76.75 84 ALA A CA 1
ATOM 653 C C . ALA A 1 84 ? 38.122 -8.699 -14.190 1.00 76.75 84 ALA A C 1
ATOM 655 O O . ALA A 1 84 ? 37.113 -8.007 -14.280 1.00 76.75 84 ALA A O 1
ATOM 656 N N . ARG A 1 85 ? 39.138 -8.354 -13.386 1.00 77.88 85 ARG A N 1
ATOM 657 C CA . ARG A 1 85 ? 39.152 -7.113 -12.588 1.00 77.88 85 ARG A CA 1
ATOM 658 C C . ARG A 1 85 ? 39.198 -5.864 -13.468 1.00 77.88 85 ARG A C 1
ATOM 660 O O . ARG A 1 85 ? 38.430 -4.937 -13.229 1.00 77.88 85 ARG A O 1
ATOM 667 N N . TYR A 1 86 ? 40.044 -5.845 -14.498 1.00 83.25 86 TYR A N 1
ATOM 668 C CA . TYR A 1 86 ? 40.084 -4.738 -15.458 1.00 83.25 86 TYR A CA 1
ATOM 669 C C . TYR A 1 86 ? 38.809 -4.668 -16.304 1.00 83.25 86 TYR A C 1
ATOM 671 O O . TYR A 1 86 ? 38.318 -3.574 -16.559 1.00 83.25 86 TYR A O 1
ATOM 679 N N . GLY A 1 87 ? 38.223 -5.812 -16.662 1.00 85.62 87 GLY A N 1
ATOM 680 C CA . GLY A 1 87 ? 36.928 -5.884 -17.335 1.00 85.62 87 GLY A CA 1
ATOM 681 C C . GLY A 1 87 ? 35.794 -5.325 -16.477 1.00 85.62 87 GLY A C 1
ATOM 682 O O . GLY A 1 87 ? 34.981 -4.552 -16.973 1.00 85.62 87 GLY A O 1
ATOM 683 N N . ALA A 1 88 ? 35.775 -5.635 -15.179 1.00 83.62 88 ALA A N 1
ATOM 684 C CA . ALA A 1 88 ? 34.801 -5.079 -14.244 1.00 83.62 88 ALA A CA 1
ATOM 685 C C . ALA A 1 88 ? 34.960 -3.559 -14.085 1.00 83.62 88 ALA A C 1
ATOM 687 O O . ALA A 1 88 ? 33.970 -2.834 -14.128 1.00 83.62 88 ALA A O 1
ATOM 688 N N . LEU A 1 89 ? 36.195 -3.060 -13.964 1.00 85.25 89 LEU A N 1
ATOM 689 C CA . LEU A 1 89 ? 36.463 -1.619 -13.906 1.00 85.25 89 LEU A CA 1
ATOM 690 C C . LEU A 1 89 ? 36.054 -0.909 -15.203 1.00 85.25 89 LEU A C 1
ATOM 692 O O . LEU A 1 89 ? 35.421 0.142 -15.142 1.00 85.25 89 LEU A O 1
ATOM 696 N N . ALA A 1 90 ? 36.352 -1.496 -16.364 1.00 88.19 90 ALA A N 1
ATOM 697 C CA . ALA A 1 90 ? 35.947 -0.959 -17.659 1.00 88.19 90 ALA A CA 1
ATOM 698 C C . ALA A 1 90 ? 34.419 -0.949 -17.823 1.00 88.19 90 ALA A C 1
ATOM 700 O O . ALA A 1 90 ? 33.864 0.041 -18.289 1.00 88.19 90 ALA A O 1
ATOM 701 N N . ALA A 1 91 ? 33.728 -2.006 -17.386 1.00 88.06 91 ALA A N 1
ATOM 702 C CA . ALA A 1 91 ? 32.270 -2.072 -17.408 1.00 88.06 91 ALA A CA 1
ATOM 703 C C . ALA A 1 91 ? 31.635 -1.023 -16.483 1.00 88.06 91 ALA A C 1
ATOM 705 O O . ALA A 1 91 ? 30.693 -0.347 -16.884 1.00 88.06 91 ALA A O 1
ATOM 706 N N . MET A 1 92 ? 32.174 -0.835 -15.276 1.00 88.12 92 MET A N 1
ATOM 707 C CA . MET A 1 92 ? 31.699 0.196 -14.347 1.00 88.12 92 MET A CA 1
ATOM 708 C C . MET A 1 92 ? 31.949 1.608 -14.884 1.00 88.12 92 MET A C 1
ATOM 710 O O . MET A 1 92 ? 31.058 2.448 -14.806 1.00 88.12 92 MET A O 1
ATOM 714 N N . ALA A 1 93 ? 33.121 1.866 -15.469 1.00 89.12 93 ALA A N 1
ATOM 715 C CA . ALA A 1 93 ? 33.427 3.143 -16.110 1.00 89.12 93 ALA A CA 1
ATOM 716 C C . ALA A 1 93 ? 32.504 3.413 -17.308 1.00 89.12 93 ALA A C 1
ATOM 718 O O . ALA A 1 93 ? 32.013 4.528 -17.466 1.00 89.12 93 ALA A O 1
ATOM 719 N N . LEU A 1 94 ? 32.215 2.385 -18.110 1.00 85.81 94 LEU A N 1
ATOM 720 C CA . LEU A 1 94 ? 31.272 2.466 -19.220 1.00 85.81 94 LEU A CA 1
ATOM 721 C C . LEU A 1 94 ? 29.857 2.779 -18.718 1.00 85.81 94 LEU A C 1
ATOM 723 O O . LEU A 1 94 ? 29.240 3.714 -19.209 1.00 85.81 94 LEU A O 1
ATOM 727 N N . LEU A 1 95 ? 29.355 2.064 -17.707 1.00 84.00 95 LEU A N 1
ATOM 728 C CA . LEU A 1 95 ? 28.036 2.328 -17.123 1.00 84.00 95 LEU A CA 1
ATOM 729 C C . LEU A 1 95 ? 27.949 3.724 -16.498 1.00 84.00 95 LEU A C 1
ATOM 731 O O . LEU A 1 95 ? 26.953 4.413 -16.698 1.00 84.00 95 LEU A O 1
ATOM 735 N N . ALA A 1 96 ? 28.992 4.169 -15.794 1.00 84.38 96 ALA A N 1
ATOM 736 C CA . ALA A 1 96 ? 29.066 5.522 -15.248 1.00 84.38 96 ALA A CA 1
ATOM 737 C C . ALA A 1 96 ? 29.055 6.581 -16.361 1.00 84.38 96 ALA A C 1
ATOM 739 O O . ALA A 1 96 ? 28.364 7.591 -16.243 1.00 84.38 96 ALA A O 1
ATOM 740 N N . PHE A 1 97 ? 29.763 6.333 -17.466 1.00 83.25 97 PHE A N 1
ATOM 741 C CA . PHE A 1 97 ? 29.735 7.196 -18.642 1.00 83.25 97 PHE A CA 1
ATOM 742 C C . PHE A 1 97 ? 28.350 7.224 -19.298 1.00 83.25 97 PHE A C 1
ATOM 744 O O . PHE A 1 97 ? 27.862 8.302 -19.611 1.00 83.25 97 PHE A O 1
ATOM 751 N N . LEU A 1 98 ? 27.681 6.076 -19.457 1.00 78.25 98 LEU A N 1
ATOM 752 C CA . LEU A 1 98 ? 26.316 6.008 -19.996 1.00 78.25 98 LEU A CA 1
ATOM 753 C C . LEU A 1 98 ? 25.300 6.713 -19.087 1.00 78.25 98 LEU A C 1
ATOM 755 O O . LEU A 1 98 ? 24.391 7.372 -19.588 1.00 78.25 98 LEU A O 1
ATOM 759 N N . ALA A 1 99 ? 25.470 6.608 -17.769 1.00 75.75 99 ALA A N 1
ATOM 760 C CA . ALA A 1 99 ? 24.647 7.321 -16.801 1.00 75.75 99 ALA A CA 1
ATOM 761 C C . ALA A 1 99 ? 24.853 8.842 -16.902 1.00 75.75 99 ALA A C 1
ATOM 763 O O . ALA A 1 99 ? 23.876 9.583 -16.957 1.00 75.75 99 ALA A O 1
ATOM 764 N N . LEU A 1 100 ? 26.103 9.313 -17.013 1.00 75.12 100 LEU A N 1
ATOM 765 C CA . LEU A 1 100 ? 26.402 10.730 -17.275 1.00 75.12 100 LEU A CA 1
ATOM 766 C C . LEU A 1 100 ? 25.889 11.195 -18.647 1.00 75.12 100 LEU A C 1
ATOM 768 O O . LEU A 1 100 ? 25.460 12.335 -18.790 1.00 75.12 100 LEU A O 1
ATOM 772 N N . ALA A 1 101 ? 25.919 10.317 -19.649 1.00 71.25 101 ALA A N 1
ATOM 773 C CA . ALA A 1 101 ? 25.428 10.571 -21.001 1.00 71.25 101 ALA A CA 1
ATOM 774 C C . ALA A 1 101 ? 23.895 10.608 -21.108 1.00 71.25 101 ALA A C 1
ATOM 776 O O . ALA A 1 101 ? 23.375 10.896 -22.192 1.00 71.25 101 ALA A O 1
ATOM 777 N N . ASN A 1 102 ? 23.198 10.267 -20.016 1.00 70.50 102 ASN A N 1
ATOM 778 C CA . ASN A 1 102 ? 21.760 10.038 -19.966 1.00 70.50 102 ASN A CA 1
ATOM 779 C C . ASN A 1 102 ? 21.304 9.105 -21.104 1.00 70.50 102 ASN A C 1
ATOM 781 O O . ASN A 1 102 ? 20.468 9.460 -21.934 1.00 70.50 102 ASN A O 1
ATOM 785 N N . ALA A 1 103 ? 21.971 7.951 -21.210 1.00 67.19 103 ALA A N 1
ATOM 786 C CA . ALA A 1 103 ? 21.720 6.969 -22.254 1.00 67.19 103 ALA A CA 1
ATOM 787 C C . ALA A 1 103 ? 20.416 6.204 -21.979 1.00 67.19 103 ALA A C 1
ATOM 789 O O . ALA A 1 103 ? 20.334 5.451 -21.008 1.00 67.19 103 ALA A O 1
ATOM 790 N N . GLU A 1 104 ? 19.421 6.342 -22.852 1.00 67.56 104 GLU A N 1
ATOM 791 C CA . GLU A 1 104 ? 18.193 5.553 -22.803 1.00 67.56 104 GLU A CA 1
ATOM 792 C C . GLU A 1 104 ? 18.323 4.363 -23.767 1.00 67.56 104 GLU A C 1
ATOM 794 O O . GLU A 1 104 ? 18.432 4.527 -24.988 1.00 67.56 104 GLU A O 1
ATOM 799 N N . ILE A 1 105 ? 18.360 3.150 -23.205 1.00 63.88 105 ILE A N 1
ATOM 800 C CA . ILE A 1 105 ? 18.424 1.891 -23.954 1.00 63.88 105 ILE A CA 1
ATOM 801 C C . ILE A 1 105 ? 17.053 1.234 -23.854 1.00 63.88 105 ILE A C 1
ATOM 803 O O . ILE A 1 105 ? 16.703 0.694 -22.805 1.00 63.88 105 ILE A O 1
ATOM 807 N N . THR A 1 106 ? 16.285 1.254 -24.944 1.00 66.69 106 THR A N 1
ATOM 808 C CA . THR A 1 106 ? 15.008 0.533 -25.004 1.00 66.69 106 THR A CA 1
ATOM 809 C C . THR A 1 106 ? 15.104 -0.609 -26.009 1.00 66.69 106 THR A C 1
ATOM 811 O O . THR A 1 106 ? 15.580 -0.448 -27.138 1.00 66.69 106 THR A O 1
ATOM 814 N N . TRP A 1 107 ? 14.687 -1.796 -25.570 1.00 47.81 107 TRP A N 1
ATOM 815 C CA . TRP A 1 107 ? 14.659 -3.007 -26.382 1.00 47.81 107 TRP A CA 1
ATOM 816 C C . TRP A 1 107 ? 13.202 -3.336 -26.712 1.00 47.81 107 TRP A C 1
ATOM 818 O O . TRP A 1 107 ? 12.471 -3.815 -25.845 1.00 47.81 107 TRP A O 1
ATOM 828 N N . ASN A 1 108 ? 12.766 -3.064 -27.945 1.00 60.44 108 ASN A N 1
ATOM 829 C CA . ASN A 1 108 ? 11.426 -3.414 -28.427 1.00 60.44 108 ASN A CA 1
ATOM 830 C C . ASN A 1 108 ? 11.517 -4.532 -29.484 1.00 60.44 108 ASN A C 1
ATOM 832 O O . ASN A 1 108 ? 12.579 -4.768 -30.060 1.00 60.44 108 ASN A O 1
ATOM 836 N N . ARG A 1 109 ? 10.410 -5.238 -29.746 1.00 54.53 109 ARG A N 1
ATOM 837 C CA . ARG A 1 109 ? 10.343 -6.347 -30.716 1.00 54.53 109 ARG A CA 1
ATOM 838 C C . ARG A 1 109 ? 10.714 -5.938 -32.151 1.00 54.53 109 ARG A C 1
ATOM 840 O O . ARG A 1 109 ? 11.080 -6.814 -32.926 1.00 54.53 109 ARG A O 1
ATOM 847 N N . ASP A 1 110 ? 10.707 -4.639 -32.451 1.00 58.44 110 ASP A N 1
ATOM 848 C CA . ASP A 1 110 ? 11.027 -4.070 -33.766 1.00 58.44 110 ASP A CA 1
ATOM 849 C C . ASP A 1 110 ? 12.479 -3.559 -33.909 1.00 58.44 110 ASP A C 1
ATOM 851 O O . ASP A 1 110 ? 12.854 -3.073 -34.974 1.00 58.44 110 ASP A O 1
ATOM 855 N N . GLY A 1 111 ? 13.327 -3.679 -32.875 1.00 57.34 111 GLY A N 1
ATOM 856 C CA . GLY A 1 111 ? 14.758 -3.363 -32.977 1.00 57.34 111 GLY A CA 1
ATOM 857 C C . GLY A 1 111 ? 15.393 -2.735 -31.732 1.00 57.34 111 GLY A C 1
ATOM 858 O O . GLY A 1 111 ? 14.723 -2.355 -30.771 1.00 57.34 111 GLY A O 1
ATOM 859 N N . PHE A 1 112 ? 16.726 -2.632 -31.762 1.00 63.28 112 PHE A N 1
ATOM 860 C CA . PHE A 1 112 ? 17.539 -1.990 -30.724 1.00 63.28 112 PHE A CA 1
ATOM 861 C C . PHE A 1 112 ? 17.581 -0.474 -30.947 1.00 63.28 112 PHE A C 1
ATOM 863 O O . PHE A 1 112 ? 18.083 -0.025 -31.979 1.00 63.28 112 PHE A O 1
ATOM 870 N N . SER A 1 113 ? 17.092 0.315 -29.984 1.00 60.69 113 SER A N 1
ATOM 871 C CA . SER A 1 113 ? 17.208 1.777 -30.027 1.00 60.69 113 SER A CA 1
ATOM 872 C C . SER A 1 113 ? 18.094 2.293 -28.888 1.00 60.69 113 SER A C 1
ATOM 874 O O . SER A 1 113 ? 17.894 1.966 -27.717 1.00 60.69 113 SER A O 1
ATOM 876 N N . PHE A 1 114 ? 19.108 3.077 -29.258 1.00 58.75 114 PHE A N 1
ATOM 877 C CA . PHE A 1 114 ? 20.084 3.684 -28.355 1.00 58.75 114 PHE A CA 1
ATOM 878 C C . PHE A 1 114 ? 20.012 5.201 -28.511 1.00 58.75 114 PHE A C 1
ATOM 880 O O . PHE A 1 114 ? 20.366 5.727 -29.568 1.00 58.75 114 PHE A O 1
ATOM 887 N N . ARG A 1 115 ? 19.534 5.908 -27.482 1.00 61.81 115 ARG A N 1
ATOM 888 C CA . ARG A 1 115 ? 19.538 7.377 -27.441 1.00 61.81 115 ARG A CA 1
ATOM 889 C C . ARG A 1 115 ? 20.551 7.843 -26.408 1.00 61.81 115 ARG A C 1
ATOM 891 O O . ARG A 1 115 ? 20.482 7.434 -25.257 1.00 61.81 115 ARG A O 1
ATOM 898 N N . THR A 1 116 ? 21.481 8.703 -26.806 1.00 61.53 116 THR A N 1
ATOM 899 C CA . THR A 1 116 ? 22.398 9.397 -25.893 1.00 61.53 116 THR A CA 1
ATOM 900 C C . THR A 1 116 ? 22.358 10.882 -26.187 1.00 61.53 116 THR A C 1
ATOM 902 O O . THR A 1 116 ? 22.457 11.296 -27.338 1.00 61.53 116 THR A O 1
ATOM 905 N N . HIS A 1 117 ? 22.227 11.706 -25.151 1.00 62.47 117 HIS A N 1
ATOM 906 C CA . HIS A 1 117 ? 22.128 13.158 -25.320 1.00 62.47 117 HIS A CA 1
ATOM 907 C C . HIS A 1 117 ? 23.495 13.848 -25.520 1.00 62.47 117 HIS A C 1
ATOM 909 O O . HIS A 1 117 ? 23.545 15.061 -25.699 1.00 62.47 117 HIS A O 1
ATOM 915 N N . LEU A 1 118 ? 24.604 13.093 -25.525 1.00 52.66 118 LEU A N 1
ATOM 916 C CA . LEU A 1 118 ? 25.966 13.611 -25.748 1.00 52.66 118 LEU A CA 1
ATOM 917 C C . LEU A 1 118 ? 26.217 14.065 -27.185 1.00 52.66 118 LEU A C 1
ATOM 919 O O . LEU A 1 118 ? 26.956 15.018 -27.420 1.00 52.66 118 LEU A O 1
ATOM 923 N N . PHE A 1 119 ? 25.596 13.389 -28.142 1.00 54.31 119 PHE A N 1
ATOM 924 C CA . PHE A 1 119 ? 25.529 13.858 -29.509 1.00 54.31 119 PHE A CA 1
ATOM 925 C C . PHE A 1 119 ? 24.098 14.303 -29.704 1.00 54.31 119 PHE A C 1
ATOM 927 O O . PHE A 1 119 ? 23.200 13.476 -29.843 1.00 54.31 119 PHE A O 1
ATOM 934 N N . ALA A 1 120 ? 23.880 15.616 -29.701 1.00 49.41 120 ALA A N 1
ATOM 935 C CA . ALA A 1 120 ? 22.704 16.179 -30.331 1.00 49.41 120 ALA A CA 1
ATOM 936 C C . ALA A 1 120 ? 22.753 15.769 -31.811 1.00 49.41 120 ALA A C 1
ATOM 938 O O . ALA A 1 120 ? 23.249 16.500 -32.667 1.00 49.41 120 ALA A O 1
ATOM 939 N N . ALA A 1 121 ? 22.275 14.558 -32.112 1.00 47.03 121 ALA A N 1
ATOM 940 C CA . ALA A 1 121 ? 21.711 14.258 -33.403 1.00 47.03 121 ALA A CA 1
ATOM 941 C C . ALA A 1 121 ? 20.694 15.369 -33.612 1.00 47.03 121 ALA A C 1
ATOM 943 O O . ALA A 1 121 ? 19.743 15.496 -32.838 1.00 47.03 121 ALA A O 1
ATOM 944 N N . ARG A 1 122 ? 21.009 16.252 -34.561 1.00 45.50 122 ARG A N 1
ATOM 945 C CA . ARG A 1 122 ? 20.151 17.343 -35.000 1.00 45.50 122 ARG A CA 1
ATOM 946 C C . ARG A 1 122 ? 18.731 16.775 -35.046 1.00 45.50 122 ARG A C 1
ATOM 948 O O . ARG A 1 122 ? 18.519 15.858 -35.839 1.00 45.50 122 ARG A O 1
ATOM 955 N N . PRO A 1 123 ? 17.822 17.200 -34.151 1.00 44.03 123 PRO A N 1
ATOM 956 C CA . PRO A 1 123 ? 16.492 16.630 -34.126 1.00 44.03 123 PRO A CA 1
ATOM 957 C C . PRO A 1 123 ? 15.902 16.897 -35.502 1.00 44.03 123 PRO A C 1
ATOM 959 O O . PRO A 1 123 ? 15.898 18.043 -35.963 1.00 44.03 123 PRO A O 1
ATOM 962 N N . ASP A 1 124 ? 15.518 15.820 -36.183 1.00 44.47 124 ASP A N 1
ATOM 963 C CA . ASP A 1 124 ? 14.789 15.911 -37.433 1.00 44.47 124 ASP A CA 1
ATOM 964 C C . ASP A 1 124 ? 13.535 16.739 -37.150 1.00 44.47 124 ASP A C 1
ATOM 966 O O . ASP A 1 124 ? 12.699 16.434 -36.297 1.00 44.47 124 ASP A O 1
ATOM 970 N N . THR A 1 125 ? 13.521 17.903 -37.771 1.00 50.12 125 THR A N 1
ATOM 971 C CA . THR A 1 125 ? 12.598 19.000 -37.562 1.00 50.12 125 THR A CA 1
ATOM 972 C C . THR A 1 125 ? 11.206 18.609 -38.031 1.00 50.12 125 THR A C 1
ATOM 974 O O . THR A 1 125 ? 10.926 18.812 -39.208 1.00 50.12 125 THR A O 1
ATOM 977 N N . ARG A 1 126 ? 10.317 18.124 -37.151 1.00 48.16 126 ARG A N 1
ATOM 978 C CA . ARG A 1 126 ? 8.857 18.105 -37.410 1.00 48.16 126 ARG A CA 1
ATOM 979 C C . ARG A 1 126 ? 7.965 18.267 -36.173 1.00 48.16 126 ARG A C 1
ATOM 981 O O . ARG A 1 126 ? 6.909 17.654 -36.102 1.00 48.16 126 ARG A O 1
ATOM 988 N N . GLU A 1 127 ? 8.323 19.135 -35.229 1.00 51.88 127 GLU A N 1
ATOM 989 C CA . GLU A 1 127 ? 7.371 19.494 -34.163 1.00 51.88 127 GLU A CA 1
ATOM 990 C C . GLU A 1 127 ? 7.516 20.943 -33.682 1.00 51.88 127 GLU A C 1
ATOM 992 O O . GLU A 1 127 ? 7.624 21.241 -32.498 1.00 51.88 127 GLU A O 1
ATOM 997 N N . PHE A 1 128 ? 7.506 21.881 -34.630 1.00 49.31 128 PHE A N 1
ATOM 998 C CA . PHE A 1 128 ? 7.151 23.264 -34.327 1.00 49.31 128 PHE A CA 1
ATOM 999 C C . PHE A 1 128 ? 5.745 23.498 -34.866 1.00 49.31 128 PHE A C 1
ATOM 1001 O O . PHE A 1 128 ? 5.586 23.780 -36.051 1.00 49.31 128 PHE A O 1
ATOM 1008 N N . TYR A 1 129 ? 4.726 23.380 -34.010 1.00 56.97 129 TYR A N 1
ATOM 1009 C CA . TYR A 1 129 ? 3.433 23.977 -34.334 1.00 56.97 129 TYR A CA 1
ATOM 1010 C C . TYR A 1 129 ? 3.659 25.474 -34.524 1.00 56.97 129 TYR A C 1
ATOM 1012 O O . TYR A 1 129 ? 4.155 26.172 -33.632 1.00 56.97 129 TYR A O 1
ATOM 1020 N N . THR A 1 130 ? 3.334 25.972 -35.709 1.00 71.81 130 THR A N 1
ATOM 1021 C CA . THR A 1 130 ? 3.424 27.402 -35.987 1.00 71.81 130 THR A CA 1
ATOM 1022 C C . THR A 1 130 ? 2.434 28.160 -35.096 1.00 71.81 130 THR A C 1
ATOM 1024 O O . THR A 1 130 ? 1.409 27.625 -34.670 1.00 71.81 130 THR A O 1
ATOM 1027 N N . ARG A 1 131 ? 2.709 29.437 -34.794 1.00 67.50 131 ARG A N 1
ATOM 1028 C CA . ARG A 1 131 ? 1.813 30.274 -33.967 1.00 67.50 131 ARG A CA 1
ATOM 1029 C C . ARG A 1 131 ? 0.385 30.347 -34.534 1.00 67.50 131 ARG A C 1
ATOM 1031 O O . ARG A 1 131 ? -0.557 30.590 -33.787 1.00 67.50 131 ARG A O 1
ATOM 1038 N N . SER A 1 132 ? 0.221 30.152 -35.842 1.00 75.81 132 SER A N 1
ATOM 1039 C CA . SER A 1 132 ? -1.084 30.046 -36.496 1.00 75.81 132 SER A CA 1
ATOM 1040 C C . SER A 1 132 ? -1.784 28.722 -36.195 1.00 75.81 132 SER A C 1
ATOM 1042 O O . SER A 1 132 ? -2.962 28.743 -35.861 1.00 75.81 132 SER A O 1
ATOM 1044 N N . GLU A 1 133 ? -1.078 27.592 -36.221 1.00 75.44 133 GLU A N 1
ATOM 1045 C CA . GLU A 1 133 ? -1.673 26.276 -35.944 1.00 75.44 133 GLU A CA 1
ATOM 1046 C C . GLU A 1 133 ? -2.070 26.114 -34.477 1.00 75.44 133 GLU A C 1
ATOM 1048 O O . GLU A 1 133 ? -3.135 25.571 -34.184 1.00 75.44 133 GLU A O 1
ATOM 1053 N N . THR A 1 134 ? -1.265 26.639 -33.546 1.00 80.81 134 THR A N 1
ATOM 1054 C CA . THR A 1 134 ? -1.645 26.673 -32.126 1.00 80.81 134 THR A CA 1
ATOM 1055 C C . THR A 1 134 ? -2.859 27.566 -31.899 1.00 80.81 134 THR A C 1
ATOM 1057 O O . THR A 1 134 ? -3.762 27.192 -31.153 1.00 80.81 134 THR A O 1
ATOM 1060 N N . ARG A 1 135 ? -2.940 28.713 -32.586 1.00 82.06 135 ARG A N 1
ATOM 1061 C CA . ARG A 1 135 ? -4.115 29.589 -32.517 1.00 82.06 135 ARG A CA 1
ATOM 1062 C C . ARG A 1 135 ? -5.363 28.910 -33.074 1.00 82.06 135 ARG A C 1
ATOM 1064 O O . ARG A 1 135 ? -6.430 29.057 -32.488 1.00 82.06 135 ARG A O 1
ATOM 1071 N N . ASP A 1 136 ? -5.231 28.150 -34.153 1.00 86.38 136 ASP A N 1
ATOM 1072 C CA . ASP A 1 136 ? -6.350 27.421 -34.752 1.00 86.38 136 ASP A CA 1
ATOM 1073 C C . ASP A 1 136 ? -6.813 26.249 -33.881 1.00 86.38 136 ASP A C 1
ATOM 1075 O O . ASP A 1 136 ? -8.011 25.982 -33.804 1.00 86.38 136 ASP A O 1
ATOM 1079 N N . LEU A 1 137 ? -5.892 25.574 -33.187 1.00 84.12 137 LEU A N 1
ATOM 1080 C CA . LEU A 1 137 ? -6.220 24.558 -32.183 1.00 84.12 137 LEU A CA 1
ATOM 1081 C C . LEU A 1 137 ? -6.970 25.163 -30.993 1.00 84.12 137 LEU A C 1
ATOM 1083 O O . LEU A 1 137 ? -8.023 24.655 -30.616 1.00 84.12 137 LEU A O 1
ATOM 1087 N N . VAL A 1 138 ? -6.467 26.271 -30.442 1.00 87.06 138 VAL A N 1
ATOM 1088 C CA . VAL A 1 138 ? -7.112 26.974 -29.320 1.00 87.06 138 VAL A CA 1
ATOM 1089 C C . VAL A 1 138 ? -8.490 27.495 -29.722 1.00 87.06 138 VAL A C 1
ATOM 1091 O O . VAL A 1 138 ? -9.442 27.351 -28.961 1.00 87.06 138 VAL A O 1
ATOM 1094 N N . ARG A 1 139 ? -8.629 28.047 -30.932 1.00 90.25 139 ARG A N 1
ATOM 1095 C CA . ARG A 1 139 ? -9.916 28.527 -31.444 1.00 90.25 139 ARG A CA 1
ATOM 1096 C C . ARG A 1 139 ? -10.924 27.391 -31.602 1.00 90.25 139 ARG A C 1
ATOM 1098 O O . ARG A 1 139 ? -12.050 27.527 -31.149 1.00 90.25 139 ARG A O 1
ATOM 1105 N N . ARG A 1 140 ? -10.502 26.251 -32.159 1.00 89.56 140 ARG A N 1
ATOM 1106 C CA . ARG A 1 140 ? -11.359 25.059 -32.264 1.00 89.56 140 ARG A CA 1
ATOM 1107 C C . ARG A 1 140 ? -11.789 24.522 -30.899 1.00 89.56 140 ARG A C 1
ATOM 1109 O O . ARG A 1 140 ? -12.931 24.104 -30.764 1.00 89.56 140 ARG A O 1
ATOM 1116 N N . ALA A 1 141 ? -10.903 24.545 -29.904 1.00 89.81 141 ALA A N 1
ATOM 1117 C CA . ALA A 1 141 ? -11.243 24.121 -28.548 1.00 89.81 141 ALA A CA 1
ATOM 1118 C C . ALA A 1 141 ? -12.263 25.064 -27.888 1.00 89.81 141 ALA A C 1
ATOM 1120 O O . ALA A 1 141 ? -13.214 24.594 -27.273 1.00 89.81 141 ALA A O 1
ATOM 1121 N N . LEU A 1 142 ? -12.097 26.381 -28.056 1.00 91.19 142 LEU A N 1
ATOM 1122 C CA . LEU A 1 142 ? -13.039 27.376 -27.537 1.00 91.19 142 LEU A CA 1
ATOM 1123 C C . LEU A 1 142 ? -14.424 27.245 -28.188 1.00 91.19 142 LEU A C 1
ATOM 1125 O O . LEU A 1 142 ? -15.421 27.190 -27.469 1.00 91.19 142 LEU A O 1
ATOM 1129 N N . ASP A 1 143 ? -14.482 27.101 -29.513 1.00 92.31 143 ASP A N 1
ATOM 1130 C CA . ASP A 1 143 ? -15.747 26.927 -30.238 1.00 92.31 143 ASP A CA 1
ATOM 1131 C C . ASP A 1 143 ? -16.479 25.634 -29.809 1.00 92.31 143 ASP A C 1
ATOM 1133 O O . ASP A 1 143 ? -17.707 25.622 -29.711 1.00 92.31 143 ASP A O 1
ATOM 1137 N N . ASP A 1 144 ? -15.749 24.544 -29.520 1.00 91.94 144 ASP A N 1
ATOM 1138 C CA . ASP A 1 144 ? -16.345 23.300 -29.000 1.00 91.94 144 ASP A CA 1
ATOM 1139 C C . ASP A 1 144 ? -16.932 23.502 -27.596 1.00 91.94 144 ASP A C 1
ATOM 1141 O O . ASP A 1 144 ? -18.040 23.047 -27.310 1.00 91.94 144 ASP A O 1
ATOM 1145 N N . THR A 1 145 ? -16.228 24.238 -26.728 1.00 88.19 145 THR A N 1
ATOM 1146 C CA . THR A 1 145 ? -16.728 24.536 -25.378 1.00 88.19 145 THR A CA 1
ATOM 1147 C C . THR A 1 145 ? -17.955 25.445 -25.388 1.00 88.19 145 THR A C 1
ATOM 1149 O O . THR A 1 145 ? -18.883 25.203 -24.621 1.00 88.19 145 THR A O 1
ATOM 1152 N N . GLU A 1 146 ? -18.006 26.449 -26.268 1.00 89.00 146 GLU A N 1
ATOM 1153 C CA . GLU A 1 146 ? -19.157 27.353 -26.377 1.00 89.00 146 GLU A CA 1
ATOM 1154 C C . GLU A 1 146 ? -20.410 26.604 -26.842 1.00 89.00 146 GLU A C 1
ATOM 1156 O O . GLU A 1 146 ? -21.484 26.772 -26.261 1.00 89.00 146 GLU A O 1
ATOM 1161 N N . ARG A 1 147 ? -20.262 25.708 -27.828 1.00 88.56 147 ARG A N 1
ATOM 1162 C CA . ARG A 1 147 ? -21.366 24.859 -28.295 1.00 88.56 147 ARG A CA 1
ATOM 1163 C C . ARG A 1 147 ? -21.911 23.981 -27.177 1.00 88.56 147 ARG A C 1
ATOM 1165 O O . ARG A 1 147 ? -23.111 24.039 -26.919 1.00 88.56 147 ARG A O 1
ATOM 1172 N N . ARG A 1 148 ? -21.041 23.263 -26.460 1.00 86.75 148 ARG A N 1
ATOM 1173 C CA . ARG A 1 148 ? -21.447 22.415 -25.325 1.00 86.75 148 ARG A CA 1
ATOM 1174 C C . ARG A 1 148 ? -22.185 23.206 -24.249 1.00 86.75 148 ARG A C 1
ATOM 1176 O O . ARG A 1 148 ? -23.246 22.784 -23.808 1.00 86.75 148 ARG A O 1
ATOM 1183 N N . LEU A 1 149 ? -21.667 24.376 -23.872 1.00 86.25 149 LEU A N 1
ATOM 1184 C CA . LEU A 1 149 ? -22.310 25.225 -22.867 1.00 86.25 149 LEU A CA 1
ATOM 1185 C C . LEU A 1 149 ? -23.682 25.726 -23.330 1.00 86.25 149 LEU A C 1
ATOM 1187 O O . LEU A 1 149 ? -24.610 25.789 -22.527 1.00 86.25 149 LEU A O 1
ATOM 1191 N N . SER A 1 150 ? -23.830 26.074 -24.610 1.00 89.94 150 SER A N 1
ATOM 1192 C CA . SER A 1 150 ? -25.119 26.511 -25.154 1.00 89.94 150 SER A CA 1
ATOM 1193 C C . SER A 1 150 ? -26.152 25.381 -25.218 1.00 89.94 150 SER A C 1
ATOM 1195 O O . SER A 1 150 ? -27.312 25.604 -24.873 1.00 89.94 150 SER A O 1
ATOM 1197 N N . GLU A 1 151 ? -25.733 24.168 -25.589 1.00 90.31 151 GLU A N 1
ATOM 1198 C CA . GLU A 1 151 ? -26.586 22.975 -25.585 1.00 90.31 151 GLU A CA 1
ATOM 1199 C C . GLU A 1 151 ? -27.044 22.639 -24.161 1.00 90.31 151 GLU A C 1
ATOM 1201 O O . GLU A 1 151 ? -28.246 22.533 -23.910 1.00 90.31 151 GLU A O 1
ATOM 1206 N N . GLU A 1 152 ? -26.117 22.592 -23.200 1.00 90.25 152 GLU A N 1
ATOM 1207 C CA . GLU A 1 152 ? -26.439 22.343 -21.790 1.00 90.25 152 GLU A CA 1
ATOM 1208 C C . GLU A 1 152 ? -27.373 23.418 -21.211 1.00 90.25 152 GLU A C 1
ATOM 1210 O O . GLU A 1 152 ? -28.331 23.102 -20.500 1.00 90.25 152 GLU A O 1
ATOM 1215 N N . ALA A 1 153 ? -27.145 24.695 -21.532 1.00 87.44 153 ALA A N 1
ATOM 1216 C CA . ALA A 1 153 ? -27.990 25.789 -21.060 1.00 87.44 153 ALA A CA 1
ATOM 1217 C C . ALA A 1 153 ? -29.431 25.687 -21.589 1.00 87.44 153 ALA A C 1
ATOM 1219 O O . ALA A 1 153 ? -30.382 25.955 -20.847 1.00 87.44 153 ALA A O 1
ATOM 1220 N N . LEU A 1 154 ? -29.609 25.274 -22.848 1.00 91.75 154 LEU A N 1
ATOM 1221 C CA . LEU A 1 154 ? -30.931 25.063 -23.439 1.00 91.75 154 LEU A CA 1
ATOM 1222 C C . LEU A 1 154 ? -31.657 23.876 -22.799 1.00 91.75 154 LEU A C 1
ATOM 1224 O O . LEU A 1 154 ? -32.838 23.997 -22.469 1.00 91.75 154 LEU A O 1
ATOM 1228 N N . GLU A 1 155 ? -30.960 22.766 -22.557 1.00 92.06 155 GLU A N 1
ATOM 1229 C CA . GLU A 1 155 ? -31.542 21.602 -21.878 1.00 92.06 155 GLU A CA 1
ATOM 1230 C C . GLU A 1 155 ? -31.977 21.915 -20.443 1.00 92.06 155 GLU A C 1
ATOM 1232 O O . GLU A 1 155 ? -33.021 21.448 -19.978 1.00 92.06 155 GLU A O 1
ATOM 1237 N N . VAL A 1 156 ? -31.177 22.699 -19.716 1.00 90.25 156 VAL A N 1
ATOM 1238 C CA . VAL A 1 156 ? -31.528 23.143 -18.363 1.00 90.25 156 VAL A CA 1
ATOM 1239 C C . VAL A 1 156 ? -32.746 24.066 -18.408 1.00 90.25 156 VAL A C 1
ATOM 1241 O O . VAL A 1 156 ? -33.668 23.888 -17.612 1.00 90.25 156 VAL A O 1
ATOM 1244 N N . GLY A 1 157 ? -32.797 25.000 -19.362 1.00 90.94 157 GLY A N 1
ATOM 1245 C CA . GLY A 1 157 ? -33.956 25.869 -19.566 1.00 90.94 157 GLY A CA 1
ATOM 1246 C C . GLY A 1 157 ? -35.243 25.088 -19.850 1.00 90.94 157 GLY A C 1
ATOM 1247 O O . GLY A 1 157 ? -36.271 25.359 -19.231 1.00 90.94 157 GLY A O 1
ATOM 1248 N N . GLN A 1 158 ? -35.180 24.076 -20.721 1.00 91.75 158 GLN A N 1
ATOM 1249 C CA . GLN A 1 158 ? -36.323 23.205 -21.020 1.00 91.75 158 GLN A CA 1
ATOM 1250 C C . GLN A 1 158 ? -36.795 22.427 -19.790 1.00 91.75 158 GLN A C 1
ATOM 1252 O O . GLN A 1 158 ? -37.983 22.452 -19.479 1.00 91.75 158 GLN A O 1
ATOM 1257 N N . ARG A 1 159 ? -35.876 21.835 -19.016 1.00 92.38 159 ARG A N 1
ATOM 1258 C CA . ARG A 1 159 ? -36.227 21.138 -17.766 1.00 92.38 159 ARG A CA 1
ATOM 1259 C C . ARG A 1 159 ? -36.951 22.037 -16.764 1.00 92.38 159 ARG A C 1
ATOM 1261 O O . ARG A 1 159 ? -37.874 21.585 -16.086 1.00 92.38 159 ARG A O 1
ATOM 1268 N N . VAL A 1 160 ? -36.542 23.301 -16.652 1.00 90.44 160 VAL A N 1
ATOM 1269 C CA . VAL A 1 160 ? -37.203 24.265 -15.759 1.00 90.44 160 VAL A CA 1
ATOM 1270 C C . VAL A 1 160 ? -38.623 24.560 -16.241 1.00 90.44 160 VAL A C 1
ATOM 1272 O O . VAL A 1 160 ? -39.550 24.529 -15.433 1.00 90.44 160 VAL A O 1
ATOM 1275 N N . LEU A 1 161 ? -38.809 24.795 -17.543 1.00 91.75 161 LEU A N 1
ATOM 1276 C CA . LEU A 1 161 ? -40.134 25.032 -18.122 1.00 91.75 161 LEU A CA 1
ATOM 1277 C C . LEU A 1 161 ? -41.065 23.827 -17.928 1.00 91.75 161 LEU A C 1
ATOM 1279 O O . LEU A 1 161 ? -42.186 24.003 -17.454 1.00 91.75 161 LEU A O 1
ATOM 1283 N N . ASP A 1 162 ? -40.575 22.613 -18.181 1.00 91.62 162 ASP A N 1
ATOM 1284 C CA . ASP A 1 162 ? -41.340 21.377 -17.981 1.00 91.62 162 ASP A CA 1
ATOM 1285 C C . ASP A 1 162 ? -41.769 21.193 -16.521 1.00 91.62 162 ASP A C 1
ATOM 1287 O O . ASP A 1 162 ? -42.883 20.749 -16.235 1.00 91.62 162 ASP A O 1
ATOM 1291 N N . THR A 1 163 ? -40.900 21.561 -15.575 1.00 89.44 163 THR A N 1
ATOM 1292 C CA . THR A 1 163 ? -41.208 21.478 -14.141 1.00 89.44 163 THR A CA 1
ATOM 1293 C C . THR A 1 163 ? -42.348 22.428 -13.773 1.00 89.44 163 THR A C 1
ATOM 1295 O O . THR A 1 163 ? -43.298 22.018 -13.103 1.00 89.44 163 THR A O 1
ATOM 1298 N N . VAL A 1 164 ? -42.300 23.670 -14.263 1.00 90.69 164 VAL A N 1
ATOM 1299 C CA . VAL A 1 164 ? -43.344 24.678 -14.018 1.00 90.69 164 VAL A CA 1
ATOM 1300 C C . VAL A 1 164 ? -44.677 24.267 -14.650 1.00 90.69 164 VAL A C 1
ATOM 1302 O O . VAL A 1 164 ? -45.728 24.374 -14.010 1.00 90.69 164 VAL A O 1
ATOM 1305 N N . ASP A 1 165 ? -44.661 23.759 -15.882 1.00 90.50 165 ASP A N 1
ATOM 1306 C CA . ASP A 1 165 ? -45.880 23.290 -16.545 1.00 90.50 165 ASP A CA 1
ATOM 1307 C C . ASP A 1 165 ? -46.479 22.064 -15.842 1.00 90.50 165 ASP A C 1
ATOM 1309 O O . ASP A 1 165 ? -47.702 21.980 -15.676 1.00 90.50 165 ASP A O 1
ATOM 1313 N N . ASN A 1 166 ? -45.646 21.145 -15.346 1.00 88.38 166 ASN A N 1
ATOM 1314 C CA . ASN A 1 166 ? -46.106 20.000 -14.565 1.00 88.38 166 ASN A CA 1
ATOM 1315 C C . ASN A 1 166 ? -46.789 20.436 -13.256 1.00 88.38 166 ASN A C 1
ATOM 1317 O O . ASN A 1 166 ? -47.891 19.970 -12.951 1.00 88.38 166 ASN A O 1
ATOM 1321 N N . GLU A 1 167 ? -46.203 21.384 -12.517 1.00 83.50 167 GLU A N 1
ATOM 1322 C CA . GLU A 1 167 ? -46.835 21.960 -11.321 1.00 83.50 167 GLU A CA 1
ATOM 1323 C C . GLU A 1 167 ? -48.193 22.593 -11.654 1.00 83.50 167 GLU A C 1
ATOM 1325 O O . GLU A 1 167 ? -49.196 22.343 -10.973 1.00 83.50 167 GLU A O 1
ATOM 1330 N N . ARG A 1 168 ? -48.270 23.348 -12.754 1.00 82.56 168 ARG A N 1
ATOM 1331 C CA . ARG A 1 168 ? -49.516 23.972 -13.215 1.00 82.56 168 ARG A CA 1
ATOM 1332 C C . ARG A 1 168 ? -50.596 22.938 -13.543 1.00 82.56 168 ARG A C 1
ATOM 1334 O O . ARG A 1 168 ? -51.760 23.117 -13.165 1.00 82.56 168 ARG A O 1
ATOM 1341 N N . ILE A 1 169 ? -50.231 21.842 -14.212 1.00 80.50 169 ILE A N 1
ATOM 1342 C CA . ILE A 1 169 ? -51.150 20.741 -14.532 1.00 80.50 169 ILE A CA 1
ATOM 1343 C C . ILE A 1 169 ? -51.659 20.076 -13.249 1.00 80.50 169 ILE A C 1
ATOM 1345 O O . ILE A 1 169 ? -52.872 19.872 -13.118 1.00 80.50 169 ILE A O 1
ATOM 1349 N N . ILE A 1 170 ? -50.778 19.780 -12.290 1.00 79.62 170 ILE A N 1
ATOM 1350 C CA . ILE A 1 170 ? -51.145 19.165 -11.005 1.00 79.62 170 ILE A CA 1
ATOM 1351 C C . ILE A 1 170 ? -52.142 20.054 -10.253 1.00 79.62 170 ILE A C 1
ATOM 1353 O O . ILE A 1 170 ? -53.215 19.581 -9.862 1.00 79.62 170 ILE A O 1
ATOM 1357 N N . HIS A 1 171 ? -51.854 21.352 -10.129 1.00 74.06 171 HIS A N 1
ATOM 1358 C CA . HIS A 1 171 ? -52.761 22.305 -9.490 1.00 74.06 171 HIS A CA 1
ATOM 1359 C C . HIS A 1 171 ? -54.131 22.373 -10.187 1.00 74.06 171 HIS A C 1
ATOM 1361 O O . HIS A 1 171 ? -55.165 22.385 -9.514 1.00 74.06 171 HIS A O 1
ATOM 1367 N N . SER A 1 172 ? -54.172 22.339 -11.525 1.00 75.81 172 SER A N 1
ATOM 1368 C CA . SER A 1 172 ? -55.436 22.347 -12.277 1.00 75.81 172 SER A CA 1
ATOM 1369 C C . SER A 1 172 ? -56.286 21.081 -12.060 1.00 75.81 172 SER A C 1
ATOM 1371 O O . SER A 1 172 ? -57.514 21.169 -11.968 1.00 75.81 172 SER A O 1
ATOM 1373 N N . ARG A 1 173 ? -55.657 19.902 -11.915 1.00 71.94 173 ARG A N 1
ATOM 1374 C CA . ARG A 1 173 ? -56.359 18.636 -11.625 1.00 71.94 173 ARG A CA 1
ATOM 1375 C C . ARG A 1 173 ? -56.919 18.606 -10.207 1.00 71.94 173 ARG A C 1
ATOM 1377 O O . ARG A 1 173 ? -58.059 18.181 -10.019 1.00 71.94 173 ARG A O 1
ATOM 1384 N N . LEU A 1 174 ? -56.158 19.094 -9.227 1.00 72.19 174 LEU A N 1
ATOM 1385 C CA . LEU A 1 174 ? -56.607 19.177 -7.834 1.00 72.19 174 LEU A CA 1
ATOM 1386 C C . LEU A 1 174 ? -57.794 20.141 -7.674 1.00 72.19 174 LEU A C 1
ATOM 1388 O O . LEU A 1 174 ? -58.732 19.839 -6.939 1.00 72.19 174 LEU A O 1
ATOM 1392 N N . GLY A 1 175 ? -57.806 21.253 -8.417 1.00 63.41 175 GLY A N 1
ATOM 1393 C CA . GLY A 1 175 ? -58.943 22.178 -8.453 1.00 63.41 175 GLY A CA 1
ATOM 1394 C C . GLY A 1 175 ? -60.207 21.567 -9.069 1.00 63.41 175 GLY A C 1
ATOM 1395 O O . GLY A 1 175 ? -61.298 21.756 -8.538 1.00 63.41 175 GLY A O 1
ATOM 1396 N N . ARG A 1 176 ? -60.075 20.782 -10.148 1.00 60.00 176 ARG A N 1
ATOM 1397 C CA . ARG A 1 176 ? -61.218 20.147 -10.832 1.00 60.00 176 ARG A CA 1
ATOM 1398 C C . ARG A 1 176 ? -61.834 18.987 -10.035 1.00 60.00 176 ARG A C 1
ATOM 1400 O O . ARG A 1 176 ? -63.044 18.809 -10.083 1.00 60.00 176 ARG A O 1
ATOM 1407 N N . SER A 1 177 ? -61.035 18.247 -9.262 1.00 57.75 177 SER A N 1
ATOM 1408 C CA . SER A 1 177 ? -61.523 17.176 -8.370 1.00 57.75 177 SER A CA 1
ATOM 1409 C C . SER A 1 177 ? -62.435 17.704 -7.250 1.00 57.75 177 SER A C 1
ATOM 1411 O O . SER A 1 177 ? -63.367 17.030 -6.827 1.00 57.75 177 SER A O 1
ATOM 1413 N N . ARG A 1 178 ? -62.225 18.953 -6.813 1.00 57.28 178 ARG A N 1
ATOM 1414 C CA . ARG A 1 178 ? -63.000 19.584 -5.733 1.00 57.28 178 ARG A CA 1
ATOM 1415 C C . ARG A 1 178 ? -64.388 20.090 -6.148 1.00 57.28 178 ARG A C 1
ATOM 1417 O O . ARG A 1 178 ? -65.150 20.477 -5.275 1.00 57.28 178 ARG A O 1
ATOM 1424 N N . VAL A 1 179 ? -64.684 20.140 -7.449 1.00 57.12 179 VAL A N 1
ATOM 1425 C CA . VAL A 1 179 ? -65.943 20.685 -7.999 1.00 57.12 179 VAL A CA 1
ATOM 1426 C C . VAL A 1 179 ? -66.930 19.574 -8.399 1.00 57.12 179 VAL A C 1
ATOM 1428 O O . VAL A 1 179 ? -68.107 19.849 -8.593 1.00 57.12 179 VAL A O 1
ATOM 1431 N N . ASN A 1 180 ? -66.477 18.318 -8.487 1.00 52.84 180 ASN A N 1
ATOM 1432 C CA . ASN A 1 180 ? -67.284 17.170 -8.926 1.00 52.84 180 ASN A CA 1
ATOM 1433 C C . ASN A 1 180 ? -67.732 16.235 -7.782 1.00 52.84 180 ASN A C 1
ATOM 1435 O O . ASN A 1 180 ? -68.070 15.080 -8.040 1.00 52.84 180 ASN A O 1
ATOM 1439 N N . ASN A 1 181 ? -67.732 16.716 -6.538 1.00 45.62 181 ASN A N 1
ATOM 1440 C CA . ASN A 1 181 ? -68.221 16.004 -5.355 1.00 45.62 181 ASN A CA 1
ATOM 1441 C C . ASN A 1 181 ? -69.092 16.946 -4.522 1.00 45.62 181 ASN A C 1
ATOM 1443 O O . ASN A 1 181 ? -70.048 16.454 -3.891 1.00 45.62 181 ASN A O 1
#

Secondary structure (DSSP, 8-state):
--HHHHHTTHHHHHH--TTSPP--HHHHHHHHH-HHHHHHHHHHHHHHHHHHTSPPPPP------------------HHHHHHHHHHHHHHHHHHHHHHHTT-EEEEETTEEEEE-TTS-----S-----HHHHHHHHHHHHHHHHHHHHHHHHHHHHHHHHHHHHHHHHHHHHHHHTT--

Foldseek 3Di:
DDLVVLVVCLCLVPVVDDPDPHDDPVSVVCCVVDVVNVVVSVVVVVVVVVVVPDDDDPPPPPPPPPPPPPPVPPCPDPVVVVVVVVVVVVVVVVVVVCVVQVWDWDDDPVDTDIDGNPDPPPPPDDDDPDPVNVVVVVVVVVVVVVVVVVVVVVVVVVVVVVVVVVVVVVVVVVVVVVVPD

pLDDT: mean 76.19, std 14.57, range [44.03, 94.5]

Sequence (181 aa):
MRCDEIQERFVELLYNETGTPPASAELRAHVDSCPACRAELEELRSVRGALAAWKDEPPLRSVARARPRERSAPASGPWLLRAARYGALAAMALLAFLALANAEITWNRDGFSFRTHLFAARPDTREFYTRSETRDLVRRALDDTERRLSEEALEVGQRVLDTVDNERIIHSRLGRSRVNN